Protein AF-A0A0T7P777-F1 (afdb_monomer)

Foldseek 3Di:
DPDLQDWADDPVDTFHRDPVLCATAHPVRDGDNDVVVVNVVRVVVVVVVVVVVVVVVVVD

Mean predicted aligned error: 4.02 Å

Radius of gyration: 13.23 Å; Cα contacts (8 Å, |Δi|>4): 70; chains: 1; bounding box: 36×17×35 Å

InterPro domains:
  IPR009750 Protein of unknown function DUF1317 [PF07026] (1-48)

pLDDT: mean 92.29, std 10.55, range [47.78, 98.44]

Solvent-accessible surface area (backbone atoms only — not comparable to full-atom values): 3571 Å² total; per-residue (Å²): 122,94,52,100,68,50,57,48,74,33,92,92,31,69,30,48,48,35,78,91,77,61,23,29,36,42,98,84,74,44,75,35,68,49,68,69,60,42,48,53,51,34,48,52,52,36,52,52,51,53,51,53,52,54,54,56,65,72,76,110

Structure (mmCIF, N/CA/C/O backbone):
data_AF-A0A0T7P777-F1
#
_entry.id   AF-A0A0T7P777-F1
#
loop_
_atom_site.group_PDB
_atom_site.id
_atom_site.type_symbol
_atom_site.label_atom_id
_atom_site.label_alt_id
_atom_site.label_comp_id
_atom_site.label_asym_id
_atom_site.label_entity_id
_atom_site.label_seq_id
_atom_site.pdbx_PDB_ins_code
_atom_site.Cartn_x
_atom_site.Cartn_y
_atom_site.Cartn_z
_atom_site.occupancy
_atom_site.B_iso_or_equiv
_atom_site.auth_seq_id
_atom_site.auth_comp_id
_atom_site.auth_asym_id
_atom_site.auth_atom_id
_atom_site.pdbx_PDB_model_num
ATOM 1 N N . MET A 1 1 ? 11.063 0.581 2.816 1.00 69.00 1 MET A N 1
ATOM 2 C CA . MET A 1 1 ? 11.262 -0.059 1.501 1.00 69.00 1 MET A CA 1
ATOM 3 C C . MET A 1 1 ? 12.756 -0.181 1.284 1.00 69.00 1 MET A C 1
ATOM 5 O O . MET A 1 1 ? 13.436 0.835 1.281 1.00 69.00 1 MET A O 1
ATOM 9 N N . THR A 1 2 ? 13.243 -1.407 1.185 1.00 81.81 2 THR A N 1
ATOM 10 C CA . THR A 1 2 ? 14.623 -1.795 0.887 1.00 81.81 2 THR A CA 1
ATOM 11 C C . THR A 1 2 ? 14.798 -2.071 -0.609 1.00 81.81 2 THR A C 1
ATOM 13 O O . THR A 1 2 ? 15.865 -1.814 -1.156 1.00 81.81 2 THR A O 1
ATOM 16 N N . THR A 1 3 ? 13.746 -2.536 -1.296 1.00 85.94 3 THR A N 1
ATOM 17 C CA . THR A 1 3 ? 13.750 -2.776 -2.748 1.00 85.94 3 THR A CA 1
ATOM 18 C C . THR A 1 3 ? 12.632 -2.002 -3.466 1.00 85.94 3 THR A C 1
ATOM 20 O O . THR A 1 3 ? 11.603 -1.688 -2.859 1.00 85.94 3 THR A O 1
ATOM 23 N N . PRO A 1 4 ? 12.776 -1.711 -4.776 1.00 81.25 4 PRO A N 1
ATOM 24 C CA . PRO A 1 4 ? 11.743 -1.024 -5.562 1.00 81.25 4 PRO A CA 1
ATOM 25 C C . PRO A 1 4 ? 10.461 -1.847 -5.776 1.00 81.25 4 PRO A C 1
ATOM 27 O O . PRO A 1 4 ? 9.491 -1.325 -6.321 1.00 81.25 4 PRO A O 1
ATOM 30 N N . TYR A 1 5 ? 10.446 -3.117 -5.363 1.00 91.19 5 TYR A N 1
ATOM 31 C CA . TYR A 1 5 ? 9.308 -4.033 -5.486 1.00 91.19 5 TYR A CA 1
ATOM 32 C C . TYR A 1 5 ? 8.707 -4.405 -4.131 1.00 91.19 5 TYR A C 1
ATOM 34 O O . TYR A 1 5 ? 7.842 -5.276 -4.056 1.00 91.19 5 TYR A O 1
ATOM 42 N N . ASP A 1 6 ? 9.172 -3.768 -3.058 1.00 94.50 6 ASP A N 1
ATOM 43 C CA . ASP A 1 6 ? 8.642 -4.023 -1.731 1.00 94.50 6 ASP A CA 1
ATOM 44 C C . ASP A 1 6 ? 7.181 -3.605 -1.642 1.00 94.50 6 ASP A C 1
ATOM 46 O O . ASP A 1 6 ? 6.744 -2.610 -2.225 1.00 94.50 6 ASP A O 1
ATOM 50 N N . HIS A 1 7 ? 6.426 -4.345 -0.838 1.00 97.06 7 HIS A N 1
ATOM 51 C CA . HIS A 1 7 ? 5.094 -3.920 -0.444 1.00 97.06 7 HIS A CA 1
ATOM 52 C C . HIS A 1 7 ? 5.181 -2.625 0.361 1.00 97.06 7 HIS A C 1
ATOM 54 O O . HIS A 1 7 ? 6.107 -2.413 1.149 1.00 97.06 7 HIS A O 1
ATOM 60 N N . ILE A 1 8 ? 4.174 -1.779 0.198 1.00 97.44 8 ILE A N 1
ATOM 61 C CA . ILE A 1 8 ? 4.039 -0.560 0.987 1.00 97.44 8 ILE A CA 1
ATOM 62 C C . ILE A 1 8 ? 3.150 -0.884 2.176 1.00 97.44 8 ILE A C 1
ATOM 64 O O . ILE A 1 8 ? 1.995 -1.261 1.997 1.00 97.44 8 ILE A O 1
ATOM 68 N N . LYS A 1 9 ? 3.690 -0.748 3.388 1.00 96.81 9 LYS A N 1
ATOM 69 C CA . LYS A 1 9 ? 2.961 -0.960 4.641 1.00 96.81 9 LYS A CA 1
ATOM 70 C C . LYS A 1 9 ? 2.857 0.358 5.394 1.00 96.81 9 LYS A C 1
ATOM 72 O O . LYS A 1 9 ? 3.878 0.959 5.720 1.00 96.81 9 LYS A O 1
ATOM 77 N N . VAL A 1 10 ? 1.632 0.787 5.680 1.00 97.19 10 VAL A N 1
ATOM 78 C CA . VAL A 1 10 ? 1.334 1.996 6.451 1.00 97.19 10 VAL A CA 1
ATOM 79 C C . VAL A 1 10 ? 0.226 1.687 7.446 1.00 97.19 10 VAL A C 1
ATOM 81 O O . VAL A 1 10 ? -0.937 1.552 7.069 1.00 97.19 10 VAL A O 1
ATOM 84 N N . GLY A 1 11 ? 0.583 1.583 8.728 1.00 95.75 11 GLY A N 1
ATOM 85 C CA . GLY A 1 11 ? -0.358 1.181 9.774 1.00 95.75 11 GLY A CA 1
ATOM 86 C C . GLY A 1 11 ? -1.029 -0.152 9.435 1.00 95.75 11 GLY A C 1
ATOM 87 O O . GLY A 1 11 ? -0.342 -1.152 9.232 1.00 95.75 11 GLY A O 1
ATOM 88 N N . SER A 1 12 ? -2.360 -0.149 9.337 1.00 95.12 12 SER A N 1
ATOM 89 C CA . SER A 1 12 ? -3.157 -1.338 8.995 1.00 95.12 12 SER A CA 1
ATOM 90 C C . SER A 1 12 ? -3.305 -1.570 7.486 1.00 95.12 12 SER A C 1
ATOM 92 O O . SER A 1 12 ? -3.908 -2.558 7.077 1.00 95.12 12 SER A O 1
ATOM 94 N N . ILE A 1 13 ? -2.771 -0.682 6.643 1.00 97.06 13 ILE A N 1
ATOM 95 C CA . ILE A 1 13 ? -2.889 -0.766 5.185 1.00 97.06 13 ILE A CA 1
ATOM 96 C C . ILE A 1 13 ? -1.621 -1.366 4.586 1.00 97.06 13 ILE A C 1
ATOM 98 O O . ILE A 1 13 ? -0.510 -0.917 4.865 1.00 97.06 13 ILE A O 1
ATOM 102 N N . THR A 1 14 ? -1.794 -2.361 3.716 1.00 97.50 14 THR A N 1
ATOM 103 C CA . THR A 1 14 ? -0.717 -2.922 2.894 1.00 97.50 14 THR A CA 1
ATOM 104 C C . THR A 1 14 ? -1.096 -2.825 1.423 1.00 97.50 14 THR A C 1
ATOM 106 O O . THR A 1 14 ? -2.088 -3.415 1.007 1.00 97.50 14 THR A O 1
ATOM 109 N N . LEU A 1 15 ? -0.295 -2.113 0.629 1.00 98.00 15 LEU A N 1
ATOM 110 C CA . LEU A 1 15 ? -0.378 -2.158 -0.828 1.00 98.00 15 LEU A CA 1
ATOM 111 C C . LEU A 1 15 ? 0.622 -3.189 -1.345 1.00 98.00 15 LEU A C 1
ATOM 113 O O . LEU A 1 15 ? 1.836 -3.055 -1.151 1.00 98.00 15 LEU A O 1
ATOM 117 N N . ILE A 1 16 ? 0.105 -4.227 -1.991 1.00 97.38 16 ILE A N 1
ATOM 118 C CA . ILE A 1 16 ? 0.897 -5.353 -2.490 1.00 97.38 16 ILE A CA 1
ATOM 119 C C . ILE A 1 16 ? 1.499 -4.969 -3.837 1.00 97.38 16 ILE A C 1
ATOM 121 O O . ILE A 1 16 ? 0.788 -4.50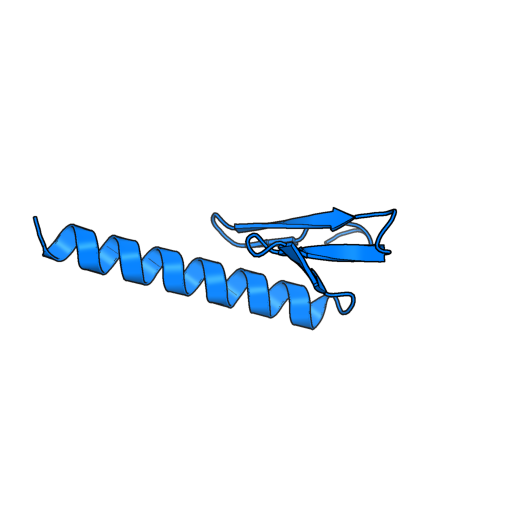3 -4.727 1.00 97.38 16 ILE A O 1
ATOM 125 N N . TYR A 1 17 ? 2.803 -5.182 -4.006 1.00 97.56 17 TYR A N 1
ATOM 126 C CA . TYR A 1 17 ? 3.438 -5.004 -5.304 1.00 97.56 17 TYR A CA 1
ATOM 127 C C . TYR A 1 17 ? 3.096 -6.192 -6.203 1.00 97.56 17 TYR A C 1
ATOM 129 O O . TYR A 1 17 ? 3.461 -7.334 -5.931 1.00 97.56 17 TYR A O 1
ATOM 137 N N . SER A 1 18 ? 2.415 -5.926 -7.308 1.00 96.94 18 SER A N 1
ATOM 138 C CA . SER A 1 18 ? 2.142 -6.920 -8.333 1.00 96.94 18 SER A CA 1
ATOM 139 C C . SER A 1 18 ? 3.235 -6.889 -9.393 1.00 96.94 18 SER A C 1
ATOM 141 O O . SER A 1 18 ? 3.397 -5.901 -10.113 1.00 96.94 18 SER A O 1
ATOM 143 N N . ARG A 1 19 ? 3.954 -8.007 -9.545 1.00 95.50 19 ARG A N 1
ATOM 144 C CA . ARG A 1 19 ? 4.951 -8.189 -10.614 1.00 95.50 19 ARG A CA 1
ATOM 145 C C . ARG A 1 19 ? 4.311 -8.134 -12.003 1.00 95.50 19 ARG A C 1
ATOM 147 O O . ARG A 1 19 ? 4.878 -7.507 -12.893 1.00 95.50 19 ARG A O 1
ATOM 154 N N . SER A 1 20 ? 3.124 -8.721 -12.165 1.00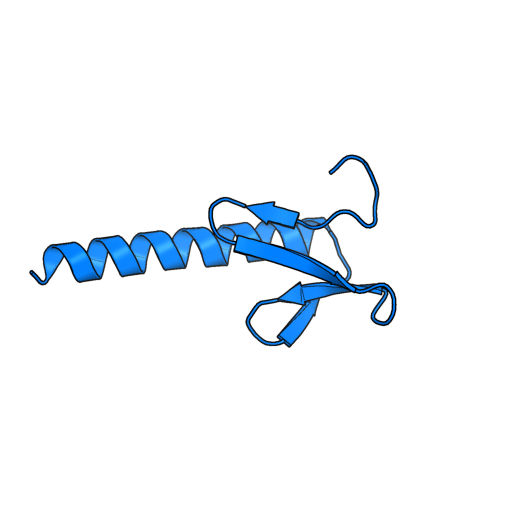 96.19 20 SER A N 1
ATOM 155 C CA . SER A 1 20 ? 2.390 -8.743 -13.438 1.00 96.19 20 SER A CA 1
ATOM 156 C C . SER A 1 20 ? 1.960 -7.343 -13.874 1.00 96.19 20 SER A C 1
ATOM 158 O O . SER A 1 20 ? 2.156 -6.965 -15.025 1.00 96.19 20 SER A O 1
ATOM 160 N N . HIS A 1 21 ? 1.448 -6.535 -12.941 1.00 95.69 21 HIS A N 1
ATOM 161 C CA . HIS A 1 21 ? 0.992 -5.171 -13.236 1.00 95.69 21 HIS A CA 1
ATOM 162 C C . HIS A 1 21 ? 2.096 -4.109 -13.096 1.00 95.69 21 HIS A C 1
ATOM 164 O O . HIS A 1 21 ? 1.891 -2.947 -13.461 1.00 95.69 21 HIS A O 1
ATOM 170 N N . ARG A 1 22 ? 3.273 -4.504 -12.588 1.00 96.06 22 ARG A N 1
ATOM 171 C CA . ARG A 1 22 ? 4.439 -3.649 -12.316 1.00 96.06 22 ARG A CA 1
ATOM 172 C C . ARG A 1 22 ? 4.082 -2.424 -11.465 1.00 96.06 22 ARG A C 1
ATOM 174 O O . ARG A 1 22 ? 4.461 -1.299 -11.791 1.00 96.06 22 ARG A O 1
ATOM 181 N N . GLY A 1 23 ? 3.323 -2.640 -10.394 1.00 97.31 23 GLY A N 1
ATOM 182 C CA . GLY A 1 23 ? 2.844 -1.574 -9.514 1.00 97.31 23 GLY A CA 1
ATOM 183 C C . GLY A 1 23 ? 2.157 -2.099 -8.258 1.00 97.31 23 GLY A C 1
ATOM 184 O O . GLY A 1 23 ? 1.960 -3.301 -8.103 1.00 97.31 23 GLY A O 1
ATOM 185 N N . TRP A 1 24 ? 1.790 -1.186 -7.367 1.00 98.31 24 TRP A N 1
ATOM 186 C CA . TRP A 1 24 ? 1.119 -1.477 -6.104 1.00 98.31 24 TRP A CA 1
ATOM 187 C C . TRP A 1 24 ? -0.395 -1.502 -6.284 1.00 98.31 24 TRP A C 1
ATOM 189 O O . TRP A 1 24 ? -0.971 -0.552 -6.815 1.00 98.31 24 TRP A O 1
ATOM 199 N N . VAL A 1 25 ? -1.026 -2.580 -5.830 1.00 98.19 25 VAL A N 1
ATOM 200 C CA . VAL A 1 25 ? -2.476 -2.777 -5.908 1.00 98.19 25 VAL A CA 1
A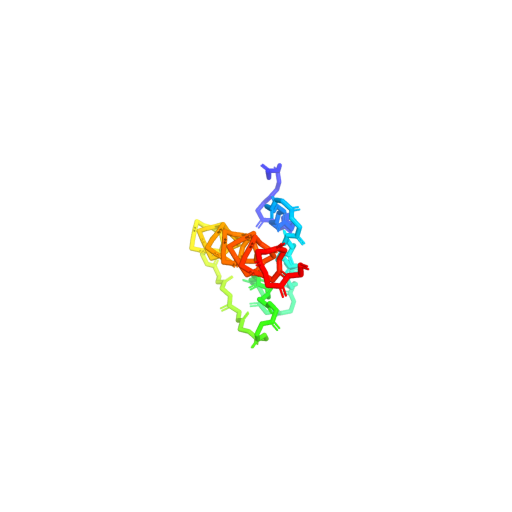TOM 201 C C . VAL A 1 25 ? -3.135 -2.192 -4.661 1.00 98.19 25 VAL A C 1
ATOM 203 O O . VAL A 1 25 ? -2.706 -2.472 -3.538 1.00 98.19 25 VAL A O 1
ATOM 206 N N . THR A 1 26 ? -4.156 -1.359 -4.854 1.00 96.62 26 THR A N 1
ATOM 207 C CA . THR A 1 26 ? -4.962 -0.784 -3.771 1.00 96.62 26 THR A CA 1
ATOM 208 C C . THR A 1 26 ? -6.074 -1.740 -3.328 1.00 96.62 26 THR A C 1
ATOM 210 O O . THR A 1 26 ? -6.475 -2.610 -4.100 1.00 96.62 26 THR A O 1
ATOM 213 N N . PRO A 1 27 ? -6.641 -1.567 -2.116 1.00 93.81 27 PRO A N 1
ATOM 214 C CA . PRO A 1 27 ? -7.842 -2.300 -1.696 1.00 93.81 27 PRO A CA 1
ATOM 215 C C . PRO A 1 27 ? -9.057 -2.092 -2.614 1.00 93.81 27 PRO A C 1
ATOM 217 O O . PRO A 1 27 ? -9.985 -2.890 -2.590 1.00 93.81 27 PRO A O 1
ATOM 220 N N . TYR A 1 28 ? -9.038 -1.040 -3.437 1.00 94.50 28 TYR A N 1
ATOM 221 C CA . TYR A 1 28 ? -10.059 -0.741 -4.444 1.00 94.50 28 TYR A CA 1
ATOM 222 C C . TYR A 1 28 ? -9.734 -1.347 -5.820 1.00 94.50 28 TYR A C 1
ATOM 224 O O . TYR A 1 28 ? -10.351 -0.987 -6.817 1.00 94.50 28 TYR A O 1
ATOM 232 N N . ASN A 1 29 ? -8.756 -2.259 -5.881 1.00 94.31 29 ASN A N 1
ATOM 233 C CA . ASN A 1 29 ? -8.303 -2.946 -7.090 1.00 94.31 29 ASN A CA 1
ATOM 234 C C . ASN A 1 29 ? -7.696 -2.020 -8.167 1.00 94.31 29 ASN A C 1
ATOM 236 O O . ASN A 1 29 ? -7.625 -2.378 -9.342 1.00 94.31 29 ASN A O 1
ATOM 240 N N . GLU A 1 30 ? -7.216 -0.836 -7.776 1.00 96.81 30 GLU A N 1
ATOM 241 C CA . GLU A 1 30 ? -6.481 0.074 -8.659 1.00 96.81 30 GLU A CA 1
ATOM 242 C C . GLU A 1 30 ? -4.976 -0.211 -8.603 1.00 96.81 30 GLU A C 1
ATOM 244 O O . GLU A 1 30 ? -4.444 -0.592 -7.560 1.00 96.81 30 GLU A O 1
ATOM 249 N N . VAL A 1 31 ? -4.255 0.031 -9.702 1.00 98.06 31 VAL A N 1
ATOM 250 C CA . VAL A 1 31 ? -2.793 -0.135 -9.752 1.00 98.06 31 VAL A CA 1
ATOM 251 C C . VAL A 1 31 ? -2.100 1.220 -9.788 1.00 98.06 31 VAL A C 1
ATOM 253 O O . VAL A 1 31 ? -2.264 2.003 -10.725 1.00 98.06 31 VAL A O 1
ATOM 256 N N . ILE A 1 32 ? -1.237 1.471 -8.808 1.00 97.88 32 ILE A N 1
ATOM 257 C CA . ILE A 1 32 ? -0.389 2.660 -8.752 1.00 97.88 32 ILE A CA 1
ATOM 258 C C . ILE A 1 32 ? 1.047 2.250 -9.071 1.00 97.88 32 ILE A C 1
ATOM 260 O O . ILE A 1 32 ? 1.626 1.425 -8.378 1.00 97.88 32 ILE A O 1
ATOM 264 N N . LYS A 1 33 ? 1.648 2.835 -10.111 1.00 96.69 33 LYS A N 1
ATOM 265 C CA . LYS A 1 33 ? 3.038 2.529 -10.515 1.00 96.69 33 LYS A CA 1
ATOM 266 C C . LYS A 1 33 ? 4.087 3.446 -9.890 1.00 96.69 33 LYS A C 1
ATOM 268 O O . LYS A 1 33 ? 5.263 3.110 -9.875 1.00 96.69 33 LYS A O 1
ATOM 273 N N . ASN A 1 34 ? 3.681 4.618 -9.405 1.00 95.38 34 ASN A N 1
ATOM 274 C CA . ASN A 1 34 ? 4.590 5.544 -8.740 1.00 95.38 34 ASN A CA 1
ATOM 275 C C . ASN A 1 34 ? 4.647 5.214 -7.234 1.00 95.38 34 ASN A C 1
ATOM 277 O O . ASN A 1 34 ? 3.603 5.295 -6.580 1.00 95.38 34 ASN A O 1
ATOM 281 N N . PRO A 1 35 ? 5.826 4.894 -6.670 1.00 95.44 35 PRO A N 1
ATOM 282 C CA . PRO A 1 35 ? 5.945 4.481 -5.271 1.00 95.44 35 PRO A CA 1
ATOM 283 C C . PRO A 1 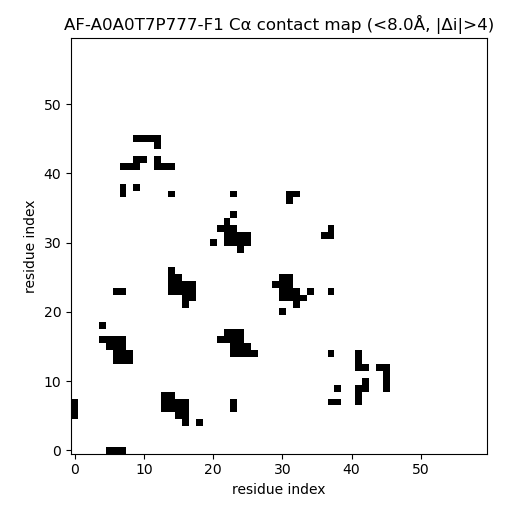35 ? 5.516 5.575 -4.288 1.00 95.44 35 PRO A C 1
ATOM 285 O O . PRO A 1 35 ? 4.822 5.286 -3.319 1.00 95.44 35 PRO A O 1
ATOM 288 N N . PHE A 1 36 ? 5.838 6.846 -4.554 1.00 96.00 36 PHE A N 1
ATOM 289 C CA . PHE A 1 36 ? 5.437 7.958 -3.684 1.00 96.00 36 PHE A CA 1
ATOM 290 C C . PHE A 1 36 ? 3.928 8.192 -3.706 1.00 96.00 36 PHE A C 1
ATOM 292 O O . PHE A 1 36 ? 3.325 8.480 -2.673 1.00 96.00 36 PHE A O 1
ATOM 299 N N . LYS A 1 37 ? 3.292 8.046 -4.875 1.00 97.44 37 LYS A N 1
ATOM 300 C CA . LYS A 1 37 ? 1.830 8.110 -4.976 1.00 97.44 37 LYS A CA 1
ATOM 301 C C . LYS A 1 37 ? 1.190 6.952 -4.210 1.00 97.44 37 LYS A C 1
ATOM 303 O O . LYS A 1 37 ? 0.238 7.183 -3.477 1.00 97.44 37 LYS A O 1
ATOM 308 N N . ALA A 1 38 ? 1.733 5.741 -4.335 1.00 97.19 38 ALA A N 1
ATOM 309 C CA . ALA A 1 38 ? 1.240 4.570 -3.616 1.00 97.19 38 ALA A CA 1
ATOM 310 C C . ALA A 1 38 ? 1.386 4.739 -2.091 1.00 97.19 38 ALA A C 1
ATOM 312 O O . ALA A 1 38 ? 0.425 4.504 -1.364 1.00 97.19 38 ALA A O 1
ATOM 313 N N . GLN A 1 39 ? 2.528 5.250 -1.620 1.00 97.38 39 GLN A N 1
ATOM 314 C CA . GLN A 1 39 ? 2.769 5.587 -0.213 1.00 97.38 39 GLN A CA 1
ATOM 315 C C . GLN A 1 39 ? 1.714 6.564 0.323 1.00 97.38 39 GLN A C 1
ATOM 317 O O . GLN A 1 39 ? 1.026 6.250 1.293 1.00 97.38 39 GLN A O 1
ATOM 322 N N . ARG A 1 40 ? 1.505 7.702 -0.355 1.00 98.12 40 ARG A N 1
ATOM 323 C CA . ARG A 1 40 ? 0.489 8.691 0.055 1.00 98.12 40 ARG A CA 1
ATOM 324 C C . ARG A 1 40 ? -0.926 8.125 0.028 1.00 98.12 40 ARG A C 1
ATOM 326 O O . ARG A 1 40 ? -1.744 8.458 0.883 1.00 98.12 40 ARG A O 1
ATOM 333 N N . THR A 1 41 ? -1.239 7.275 -0.948 1.00 98.12 41 THR A N 1
ATOM 334 C CA . THR A 1 41 ? -2.537 6.595 -1.000 1.00 98.12 41 THR A CA 1
ATOM 335 C C . THR A 1 41 ? -2.718 5.674 0.206 1.00 98.12 41 THR A C 1
ATOM 337 O O . THR A 1 41 ? -3.773 5.721 0.836 1.00 98.12 41 THR A O 1
ATOM 340 N N . ALA A 1 42 ? -1.702 4.891 0.577 1.00 98.12 42 ALA A N 1
ATOM 341 C CA . ALA A 1 42 ? -1.751 4.036 1.762 1.00 98.12 42 ALA A CA 1
ATOM 342 C C . ALA A 1 42 ? -1.955 4.853 3.050 1.00 98.12 42 ALA A C 1
ATOM 344 O O . ALA A 1 42 ? -2.809 4.511 3.866 1.00 98.12 42 ALA A O 1
ATOM 345 N N . GLU A 1 43 ? -1.234 5.970 3.196 1.00 98.44 43 GLU A N 1
ATOM 346 C CA . GLU A 1 43 ? -1.384 6.916 4.311 1.00 98.44 43 GLU A CA 1
ATOM 347 C C . GLU A 1 43 ? -2.799 7.485 4.392 1.00 98.44 43 GLU A C 1
ATOM 349 O O . GLU A 1 43 ? -3.410 7.460 5.461 1.00 98.44 43 GLU A O 1
ATOM 354 N N . ARG A 1 44 ? -3.363 7.929 3.263 1.00 98.06 44 ARG A N 1
ATOM 355 C CA . ARG A 1 44 ? -4.729 8.463 3.209 1.00 98.06 44 ARG A CA 1
ATOM 356 C C . ARG A 1 44 ? -5.767 7.422 3.621 1.00 98.06 44 ARG A C 1
ATOM 358 O O . ARG A 1 44 ? -6.649 7.734 4.417 1.00 98.06 44 ARG A O 1
ATOM 365 N N . ILE A 1 45 ? -5.665 6.195 3.107 1.00 97.44 45 ILE A N 1
ATOM 366 C CA . ILE A 1 45 ? -6.592 5.109 3.457 1.00 97.44 45 ILE A CA 1
ATOM 367 C C . ILE A 1 45 ? -6.478 4.784 4.951 1.00 97.44 45 ILE A C 1
ATOM 369 O O . ILE A 1 45 ? -7.496 4.672 5.628 1.00 97.44 45 ILE A O 1
ATOM 373 N N . ASN A 1 46 ? -5.258 4.692 5.486 1.00 97.50 46 ASN A N 1
ATOM 374 C CA . ASN A 1 46 ? -5.031 4.406 6.902 1.00 97.50 46 ASN A CA 1
ATOM 375 C C . ASN A 1 46 ? -5.603 5.507 7.812 1.00 97.50 46 ASN A C 1
ATOM 377 O O . ASN A 1 46 ? -6.219 5.204 8.832 1.00 97.50 46 ASN A O 1
ATOM 381 N N . SER A 1 47 ? -5.443 6.779 7.439 1.00 97.44 47 SER A N 1
ATOM 382 C CA . SER A 1 47 ? -6.028 7.906 8.175 1.00 97.44 47 SER A CA 1
ATOM 383 C C . SER A 1 47 ? -7.556 7.878 8.144 1.00 97.44 47 SER A C 1
ATOM 385 O O . SER A 1 47 ? -8.184 8.013 9.191 1.00 97.44 47 SER A O 1
ATOM 387 N N . ASN A 1 48 ? -8.161 7.622 6.981 1.00 96.38 48 ASN A N 1
ATOM 388 C CA . ASN A 1 48 ? -9.615 7.486 6.864 1.00 96.38 48 ASN A CA 1
ATOM 389 C C . ASN A 1 48 ? -10.151 6.319 7.704 1.00 96.38 48 ASN A C 1
ATOM 391 O O . ASN A 1 48 ? -11.170 6.469 8.373 1.00 96.38 48 ASN A O 1
ATOM 395 N N . LEU A 1 49 ? -9.445 5.183 7.716 1.00 94.50 49 LEU A N 1
ATO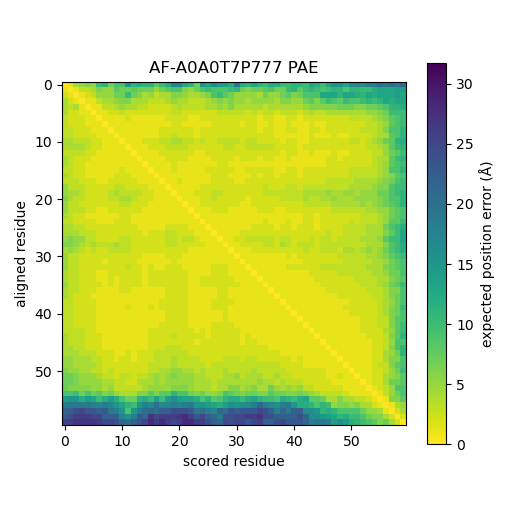M 396 C CA . LEU A 1 49 ? -9.801 4.039 8.551 1.00 94.50 49 LEU A CA 1
ATOM 397 C C . LEU A 1 49 ? -9.801 4.427 10.035 1.00 94.50 49 LEU A C 1
ATOM 399 O O . LEU A 1 49 ? -10.794 4.201 10.723 1.00 94.50 49 LEU A O 1
ATOM 403 N N . LYS A 1 50 ? -8.742 5.086 10.519 1.00 94.50 50 LYS A N 1
ATOM 404 C CA . LYS A 1 50 ? -8.673 5.573 11.908 1.00 94.50 50 LYS A CA 1
ATOM 405 C C . LYS A 1 50 ? -9.817 6.526 12.254 1.00 94.50 50 LYS A C 1
ATOM 407 O O . LYS A 1 50 ? -10.409 6.383 13.319 1.00 94.50 50 LYS A O 1
ATOM 412 N N . LEU A 1 51 ? -10.143 7.461 11.360 1.00 94.56 51 LEU A N 1
ATOM 413 C CA . LEU A 1 51 ? -11.256 8.394 11.558 1.00 94.56 51 LEU A CA 1
ATOM 414 C C . LEU A 1 51 ? -12.602 7.666 11.632 1.00 94.56 51 LEU A C 1
ATOM 416 O O . LEU A 1 51 ? -13.393 7.949 12.525 1.00 94.56 51 LEU A O 1
ATOM 420 N N . SER A 1 52 ? -12.842 6.697 10.744 1.00 92.12 52 SER A N 1
ATOM 421 C CA . SER A 1 52 ? -14.078 5.906 10.766 1.00 92.12 52 SER A CA 1
ATOM 422 C C . SER A 1 52 ? -14.224 5.084 12.050 1.00 92.12 52 SER A C 1
ATOM 424 O O . SER A 1 52 ? -15.305 5.031 12.627 1.00 92.12 52 SER A O 1
ATOM 426 N N . LEU A 1 53 ? -13.127 4.508 12.553 1.00 91.12 53 LEU A N 1
ATOM 427 C CA . LEU A 1 53 ? -13.125 3.763 13.812 1.00 91.12 53 LEU A CA 1
ATOM 428 C C . LEU A 1 53 ? -13.398 4.677 15.012 1.00 91.12 53 LEU A C 1
ATOM 430 O O . LEU A 1 53 ? -14.189 4.316 15.879 1.00 91.12 5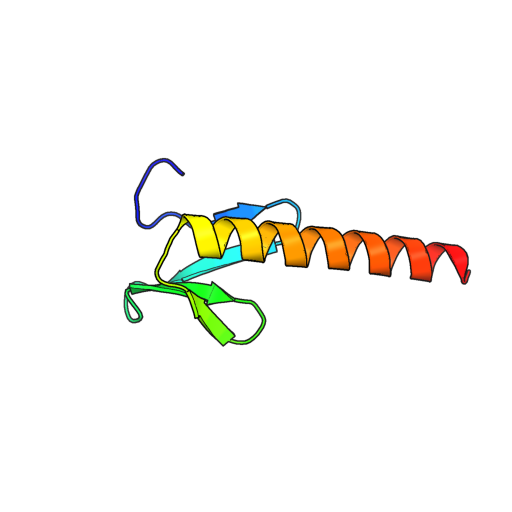3 LEU A O 1
ATOM 434 N N . ALA A 1 54 ? -12.790 5.866 15.044 1.00 90.69 54 ALA A N 1
ATOM 435 C CA . ALA A 1 54 ? -13.038 6.850 16.094 1.00 90.69 54 ALA A CA 1
ATOM 436 C C . ALA A 1 54 ? -14.497 7.338 16.094 1.00 90.69 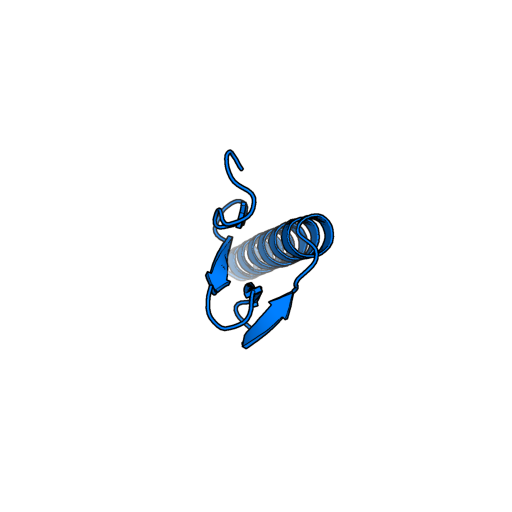54 ALA A C 1
ATOM 438 O O . ALA A 1 54 ? -15.099 7.457 17.156 1.00 90.69 54 ALA A O 1
ATOM 439 N N . ALA A 1 55 ? -15.082 7.566 14.914 1.00 89.06 55 ALA A N 1
ATOM 440 C CA . ALA A 1 55 ? -16.484 7.955 14.783 1.00 89.06 55 ALA A CA 1
ATOM 441 C C . ALA A 1 55 ? -17.442 6.848 15.256 1.00 89.06 55 ALA A C 1
ATOM 443 O O . ALA A 1 55 ? -18.391 7.131 15.980 1.00 89.06 55 ALA A O 1
ATOM 444 N N . ASN A 1 56 ? -17.164 5.588 14.910 1.00 84.81 56 ASN A N 1
ATOM 445 C CA . ASN A 1 56 ? -17.974 4.450 15.354 1.00 84.81 56 ASN A CA 1
ATOM 446 C C . ASN A 1 56 ? -17.864 4.206 16.868 1.00 84.81 56 ASN A C 1
ATOM 448 O O . ASN A 1 56 ? -18.835 3.783 17.483 1.00 84.81 56 ASN A O 1
ATOM 452 N N . GLY A 1 57 ? -16.707 4.486 17.474 1.00 71.12 57 GLY A N 1
ATOM 453 C CA . GLY A 1 57 ? -16.517 4.400 18.926 1.00 71.12 57 GLY A CA 1
ATOM 454 C C . GLY A 1 57 ? -17.196 5.522 19.720 1.00 71.12 57 GLY A C 1
ATOM 455 O O . GLY A 1 57 ? -17.432 5.344 20.906 1.00 71.12 57 GLY A O 1
ATOM 456 N N . LEU A 1 58 ? -17.523 6.655 19.085 1.00 58.47 58 L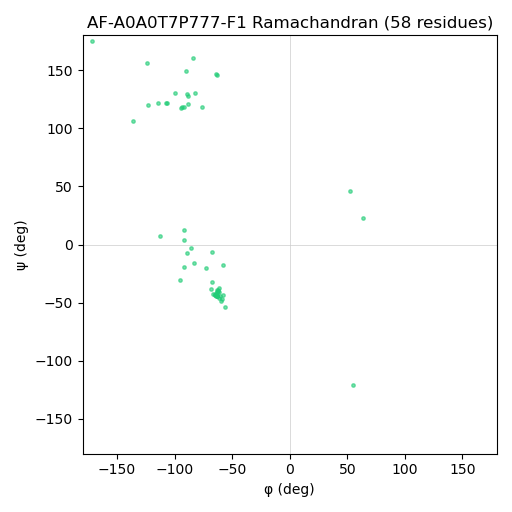EU A N 1
ATOM 457 C CA . LEU A 1 58 ? -18.303 7.744 19.693 1.00 58.47 58 LEU A CA 1
ATOM 458 C C . LEU A 1 58 ? -19.822 7.487 19.627 1.00 58.47 58 LEU A C 1
ATOM 460 O O . LEU A 1 58 ? -20.589 8.153 20.314 1.00 58.47 58 LEU A O 1
ATOM 464 N N . ALA A 1 59 ? -20.256 6.551 18.779 1.00 56.66 59 ALA A N 1
ATOM 465 C CA . ALA A 1 59 ? -21.659 6.186 18.584 1.00 56.66 59 ALA A CA 1
ATOM 466 C C . ALA A 1 59 ? -22.137 5.028 19.490 1.00 56.66 59 ALA A C 1
ATOM 468 O O . ALA A 1 59 ? -23.278 4.589 19.338 1.00 56.66 59 ALA A O 1
ATOM 469 N N . ALA A 1 60 ? -21.280 4.534 20.391 1.00 47.78 60 ALA A N 1
ATOM 470 C CA . ALA A 1 6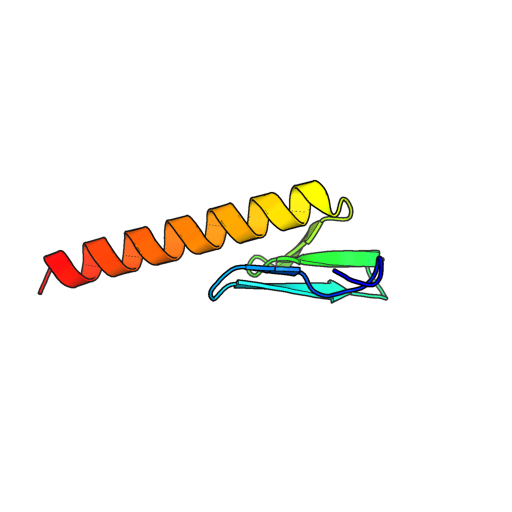0 ? -21.565 3.490 21.380 1.00 47.78 60 ALA A CA 1
ATOM 471 C C . ALA A 1 60 ? -21.573 4.078 22.797 1.00 47.78 60 ALA A C 1
ATOM 473 O O . ALA A 1 60 ? -22.398 3.607 23.610 1.00 47.78 60 ALA A O 1
#

Secondary structure (DSSP, 8-state):
--STTPPEEETTEEEEEETTTTEEEPTTS-EE--HHHHHHHHHHHHHHHHHHHHHHHH--

Sequence (60 aa):
MTTPYDHIKVGSITLIYSRSHRGWVTPYNEVIKNPFKAQRTAERINSNLKLSLAANGLAA

Organism: Yersinia enterocolitica (NCBI:txid630)